Protein AF-A0A7I9VDA4-F1 (afdb_monomer_lite)

Structure (mmCIF, N/CA/C/O backbone):
data_AF-A0A7I9VDA4-F1
#
_entry.id   AF-A0A7I9VDA4-F1
#
loop_
_atom_site.group_PDB
_atom_site.id
_atom_site.type_symbol
_atom_site.label_atom_id
_atom_site.label_alt_id
_atom_site.label_comp_id
_atom_site.label_asym_id
_atom_site.label_entity_id
_atom_site.label_seq_id
_atom_site.pdbx_PDB_ins_code
_atom_site.Cartn_x
_atom_site.Cartn_y
_atom_site.Cartn_z
_atom_site.occupancy
_atom_site.B_iso_or_equiv
_atom_site.auth_seq_id
_atom_site.auth_comp_id
_atom_site.auth_asym_id
_atom_site.auth_atom_id
_atom_site.pdbx_PDB_model_num
ATOM 1 N N . MET A 1 1 ? 12.409 4.048 13.417 1.00 71.88 1 MET A N 1
ATOM 2 C CA . MET A 1 1 ? 11.605 5.288 13.313 1.00 71.88 1 MET A CA 1
ATOM 3 C C . MET A 1 1 ? 10.429 4.992 12.390 1.00 71.88 1 MET A C 1
ATOM 5 O O . MET A 1 1 ? 10.658 4.320 11.397 1.00 71.88 1 MET A O 1
ATOM 9 N N . SER A 1 2 ? 9.196 5.387 12.723 1.00 80.44 2 SER A N 1
ATOM 10 C CA . SER A 1 2 ? 8.006 5.132 11.887 1.00 80.44 2 SER A CA 1
ATOM 11 C C . SER A 1 2 ? 7.468 6.436 11.301 1.00 80.44 2 SER A C 1
ATOM 13 O O . SER A 1 2 ? 7.262 7.390 12.050 1.00 80.44 2 SER A O 1
ATOM 15 N N . ILE A 1 3 ? 7.216 6.460 9.992 1.00 91.69 3 ILE A N 1
ATOM 16 C CA . ILE A 1 3 ? 6.631 7.596 9.265 1.00 91.69 3 ILE A CA 1
ATOM 17 C C . ILE A 1 3 ? 5.186 7.230 8.899 1.00 91.69 3 ILE A C 1
ATOM 19 O O . ILE A 1 3 ? 4.908 6.078 8.568 1.00 91.69 3 ILE A O 1
ATOM 23 N N . GLN A 1 4 ? 4.258 8.185 8.996 1.00 93.56 4 GLN A N 1
ATOM 24 C CA . GLN A 1 4 ? 2.864 7.986 8.595 1.00 93.56 4 GLN A CA 1
ATOM 25 C C . GLN A 1 4 ? 2.622 8.514 7.182 1.00 93.56 4 GLN A C 1
ATOM 27 O O . GLN A 1 4 ? 3.020 9.628 6.853 1.00 93.56 4 GLN A O 1
ATOM 32 N N . VAL A 1 5 ? 1.914 7.720 6.382 1.00 90.12 5 VAL A N 1
ATOM 33 C CA . VAL A 1 5 ? 1.451 8.085 5.041 1.00 90.12 5 VAL A CA 1
ATOM 34 C C . VAL A 1 5 ? -0.074 8.163 5.069 1.00 90.12 5 VAL A C 1
ATOM 36 O O . VAL A 1 5 ? -0.730 7.287 5.633 1.00 90.12 5 VAL A O 1
ATOM 39 N N . ASN A 1 6 ? -0.642 9.221 4.485 1.00 94.31 6 ASN A N 1
ATOM 40 C CA . ASN A 1 6 ? -2.086 9.385 4.329 1.00 94.31 6 ASN A CA 1
ATOM 41 C C . ASN A 1 6 ? -2.454 9.266 2.847 1.00 94.31 6 ASN A C 1
ATOM 43 O O . ASN A 1 6 ? -1.849 9.930 2.009 1.00 94.31 6 ASN A O 1
ATOM 47 N N . ALA A 1 7 ? -3.446 8.434 2.541 1.00 92.38 7 ALA A N 1
ATOM 48 C CA . ALA A 1 7 ? -3.958 8.237 1.193 1.00 92.38 7 ALA A CA 1
ATOM 49 C C . ALA A 1 7 ? -5.489 8.269 1.211 1.00 92.38 7 ALA A C 1
ATOM 51 O O . ALA A 1 7 ? -6.118 7.805 2.166 1.00 92.38 7 ALA A O 1
ATOM 52 N N . ARG A 1 8 ? -6.088 8.812 0.146 1.00 95.81 8 ARG A N 1
ATOM 53 C CA . ARG A 1 8 ? -7.532 8.725 -0.092 1.00 95.81 8 ARG A CA 1
ATOM 54 C C . ARG A 1 8 ? -7.820 7.450 -0.872 1.00 95.81 8 ARG A C 1
ATOM 56 O O . ARG A 1 8 ? -7.131 7.171 -1.846 1.00 95.81 8 ARG A O 1
ATOM 63 N N . LEU A 1 9 ? -8.829 6.711 -0.431 1.00 95.50 9 LEU A N 1
ATOM 64 C CA . LEU A 1 9 ? -9.286 5.473 -1.051 1.00 95.50 9 LEU A CA 1
ATOM 65 C C . LEU A 1 9 ? -10.724 5.665 -1.525 1.00 95.50 9 LEU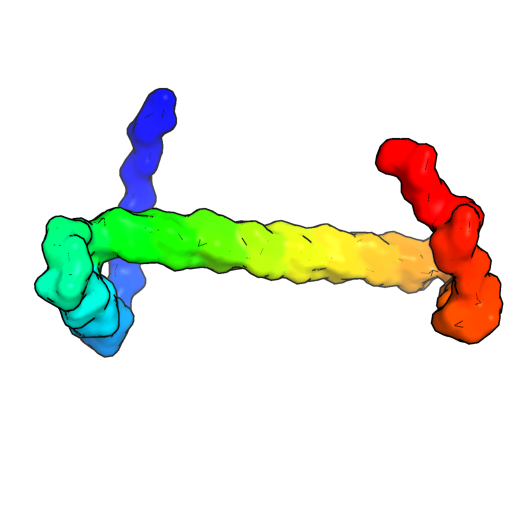 A C 1
ATOM 67 O O . LEU A 1 9 ? -11.462 6.454 -0.930 1.00 95.50 9 LEU A O 1
ATOM 71 N N . ASP A 1 10 ? -11.101 4.951 -2.579 1.00 98.25 10 ASP A N 1
ATOM 72 C CA . ASP A 1 10 ? -12.505 4.793 -2.940 1.00 98.25 10 ASP A CA 1
ATOM 73 C C . ASP A 1 10 ? -13.225 3.849 -1.961 1.00 98.25 10 ASP A C 1
ATOM 75 O O . ASP A 1 10 ? -12.607 3.149 -1.144 1.00 98.25 10 ASP A O 1
ATOM 79 N N . ASP A 1 11 ? -14.556 3.861 -2.031 1.00 98.25 11 ASP A N 1
ATOM 80 C CA . ASP A 1 11 ? -15.405 3.068 -1.142 1.00 98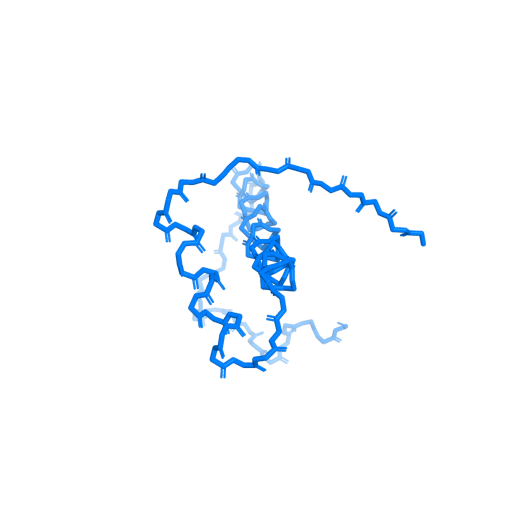.25 11 ASP A CA 1
ATOM 81 C C . ASP A 1 11 ? -15.149 1.564 -1.325 1.00 98.25 11 ASP A C 1
ATOM 83 O O . ASP A 1 11 ? -15.026 0.836 -0.340 1.00 98.25 11 ASP A O 1
ATOM 87 N N . GLU A 1 12 ? -14.963 1.108 -2.570 1.00 98.25 12 GLU A N 1
ATOM 88 C CA . GLU A 1 12 ? -14.703 -0.300 -2.886 1.00 98.25 12 GLU A CA 1
ATOM 89 C C . GLU A 1 12 ? -13.420 -0.808 -2.211 1.00 98.25 12 GLU A C 1
ATOM 91 O O . GLU A 1 12 ? -13.409 -1.866 -1.572 1.00 98.25 12 GLU A O 1
ATOM 96 N N . THR A 1 13 ? -12.327 -0.052 -2.304 1.00 97.38 13 THR A N 1
ATOM 97 C CA . THR A 1 13 ? -11.048 -0.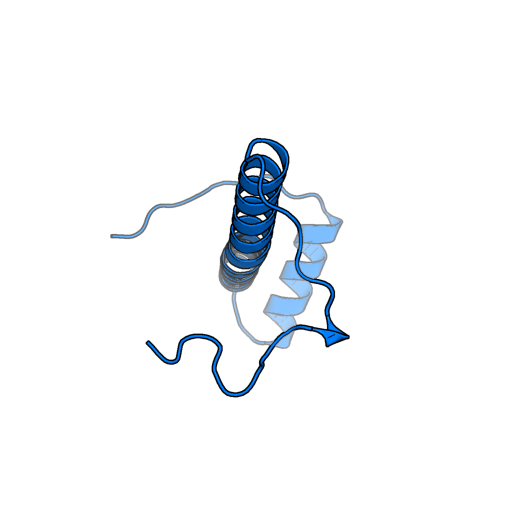420 -1.694 1.00 97.38 13 THR A CA 1
ATOM 98 C C . THR A 1 13 ? -11.152 -0.424 -0.174 1.00 97.38 13 THR A C 1
ATOM 100 O O . THR A 1 13 ? -10.662 -1.354 0.478 1.00 97.38 13 THR A O 1
ATOM 103 N N . ASN A 1 14 ? -11.817 0.576 0.414 1.00 97.50 14 ASN A N 1
ATOM 104 C CA . ASN A 1 14 ? -12.045 0.604 1.857 1.00 97.50 14 ASN A CA 1
ATOM 105 C C . ASN A 1 14 ? -12.869 -0.609 2.324 1.00 97.50 14 ASN A C 1
ATOM 107 O O . ASN A 1 14 ? -12.516 -1.219 3.337 1.00 97.50 14 ASN A O 1
ATOM 111 N N . ASP A 1 15 ? -13.901 -1.001 1.580 1.00 98.31 15 ASP A N 1
ATOM 112 C CA . ASP A 1 15 ? -14.749 -2.149 1.909 1.00 98.31 15 ASP A CA 1
ATOM 113 C C . ASP A 1 15 ? -13.990 -3.477 1.811 1.00 98.31 15 ASP A C 1
ATOM 115 O O . ASP A 1 15 ? -14.103 -4.336 2.693 1.00 98.31 15 ASP A O 1
ATOM 119 N N . ARG A 1 16 ? -13.130 -3.635 0.799 1.00 98.06 16 ARG A N 1
ATOM 120 C CA . ARG A 1 16 ? -12.246 -4.806 0.672 1.00 98.06 16 ARG A CA 1
ATOM 121 C C . ARG A 1 16 ? -11.278 -4.915 1.853 1.00 98.06 16 ARG A C 1
ATOM 123 O O . ARG A 1 16 ? -11.106 -6.006 2.407 1.00 98.06 16 ARG A O 1
ATOM 130 N N . LEU A 1 17 ? -10.679 -3.800 2.280 1.00 97.75 17 LEU A N 1
ATOM 131 C CA . LEU A 1 17 ? -9.808 -3.760 3.461 1.00 97.75 17 LEU A CA 1
ATOM 132 C C . LEU A 1 17 ? -10.580 -4.067 4.750 1.00 97.75 17 LEU A C 1
ATOM 134 O O . LEU A 1 17 ? -10.085 -4.804 5.604 1.00 97.75 17 LEU A O 1
ATOM 138 N N . GLU A 1 18 ? -11.794 -3.536 4.890 1.00 98.25 18 GLU A N 1
ATOM 139 C CA . GLU A 1 18 ? -12.685 -3.790 6.025 1.00 98.25 18 GLU A CA 1
ATOM 140 C C . GLU A 1 18 ? -13.060 -5.277 6.122 1.00 98.25 18 GLU A C 1
ATOM 142 O O . GLU A 1 18 ? -12.992 -5.871 7.200 1.00 98.25 18 GLU A O 1
ATOM 147 N N . MET A 1 19 ? -13.393 -5.916 4.998 1.00 98.19 19 MET A N 1
ATOM 148 C CA . MET A 1 19 ? -13.668 -7.352 4.952 1.00 98.19 19 MET A CA 1
ATOM 149 C C . MET A 1 19 ? -12.461 -8.189 5.384 1.00 98.19 19 MET A C 1
ATOM 151 O O . MET A 1 19 ? -12.619 -9.132 6.162 1.00 98.19 19 MET A O 1
ATOM 155 N N . LEU A 1 20 ? -11.260 -7.863 4.897 1.00 97.81 20 LEU A N 1
ATOM 156 C CA . LEU A 1 20 ? -10.031 -8.558 5.287 1.00 97.81 20 LEU A CA 1
ATOM 157 C C . LEU A 1 20 ? -9.765 -8.411 6.786 1.00 97.81 20 LEU A C 1
ATOM 159 O O . LEU A 1 20 ? -9.547 -9.411 7.467 1.00 97.81 20 LEU A O 1
ATOM 163 N N . ALA A 1 21 ? -9.866 -7.187 7.304 1.00 98.19 21 ALA A N 1
ATOM 164 C CA . ALA A 1 21 ? -9.713 -6.880 8.721 1.00 98.19 21 ALA A CA 1
ATOM 165 C C . ALA A 1 21 ? -10.658 -7.719 9.599 1.00 98.19 21 ALA A C 1
ATOM 167 O O . ALA A 1 21 ? -10.217 -8.393 10.533 1.00 98.19 21 ALA A O 1
ATOM 168 N N . ARG A 1 22 ? -11.952 -7.753 9.251 1.00 98.19 22 ARG A N 1
ATOM 169 C CA . ARG A 1 22 ? -12.969 -8.526 9.983 1.00 98.19 22 ARG A CA 1
ATOM 170 C C . ARG A 1 22 ? -12.710 -10.027 9.956 1.00 98.19 22 ARG A C 1
ATOM 172 O O . ARG A 1 22 ? -12.914 -10.695 10.963 1.00 98.19 22 ARG A O 1
ATOM 179 N N . ARG A 1 23 ? -12.268 -10.564 8.817 1.00 98.19 23 ARG A N 1
ATOM 180 C CA . ARG A 1 23 ? -12.040 -12.008 8.646 1.00 98.19 23 ARG A CA 1
ATOM 181 C C . ARG A 1 23 ? -10.840 -12.525 9.434 1.00 98.19 23 ARG A C 1
ATOM 183 O O . ARG A 1 23 ? -10.829 -13.697 9.792 1.00 98.19 23 ARG A O 1
ATOM 190 N N . THR A 1 24 ? -9.836 -11.688 9.677 1.00 97.56 24 THR A N 1
ATOM 191 C CA . THR A 1 24 ? -8.557 -12.121 10.267 1.00 97.56 24 THR A CA 1
ATOM 192 C C . THR A 1 24 ? -8.275 -11.534 11.645 1.00 97.56 24 THR A C 1
ATOM 194 O O . THR A 1 24 ? -7.288 -11.912 12.277 1.00 97.56 24 THR A O 1
ATOM 197 N N . GLY A 1 25 ? -9.110 -10.603 12.114 1.00 97.94 25 GLY A N 1
ATOM 198 C CA . GLY A 1 25 ? -8.910 -9.897 13.380 1.00 97.94 25 GLY A CA 1
ATOM 199 C C . GLY A 1 25 ? -7.769 -8.875 13.340 1.00 97.94 25 GLY A C 1
ATOM 200 O O . GLY A 1 25 ? -7.243 -8.500 14.387 1.00 97.94 25 GLY A O 1
ATOM 201 N N . ARG A 1 26 ? -7.347 -8.439 12.147 1.00 98.06 26 ARG A N 1
ATOM 202 C CA . ARG A 1 26 ? -6.308 -7.411 11.952 1.00 98.06 26 ARG A CA 1
ATOM 203 C C . ARG A 1 26 ? -6.925 -6.066 11.578 1.00 98.06 26 ARG A C 1
ATOM 205 O O . ARG A 1 26 ? -8.116 -5.970 11.315 1.00 98.06 26 ARG A O 1
ATOM 212 N N . THR A 1 27 ? -6.122 -5.003 11.570 1.00 98.00 27 THR A N 1
ATOM 213 C CA . THR A 1 27 ? -6.589 -3.660 11.195 1.00 98.00 27 THR A CA 1
ATOM 214 C C . THR A 1 27 ? -6.550 -3.454 9.680 1.00 98.00 27 THR A C 1
ATOM 216 O O . THR A 1 27 ? -5.750 -4.066 8.974 1.00 98.00 27 THR A O 1
ATOM 219 N N . LYS A 1 28 ? -7.348 -2.510 9.169 1.00 96.88 28 LYS A N 1
ATOM 220 C CA . LYS A 1 28 ? -7.239 -2.060 7.770 1.00 96.88 28 LYS A CA 1
ATOM 221 C C . LYS A 1 28 ? -5.848 -1.521 7.441 1.00 96.88 28 LYS A C 1
ATOM 223 O O . LYS A 1 28 ? -5.317 -1.806 6.376 1.00 96.88 28 LYS A O 1
ATOM 228 N N . SER A 1 29 ? -5.242 -0.790 8.380 1.00 95.81 29 SER A N 1
ATOM 229 C CA . SER A 1 29 ? -3.894 -0.234 8.231 1.00 95.81 29 SER A CA 1
ATOM 230 C C . SER A 1 29 ? -2.811 -1.305 8.104 1.00 95.81 29 SER A C 1
ATOM 232 O O . SER A 1 29 ? -1.847 -1.086 7.380 1.00 95.81 29 SER A O 1
ATOM 234 N N . PHE A 1 30 ? -2.977 -2.465 8.749 1.00 96.56 30 PHE A N 1
ATOM 235 C CA . PHE A 1 30 ? -2.075 -3.602 8.572 1.00 96.56 30 PHE A CA 1
ATOM 236 C C . PHE A 1 30 ? -2.089 -4.079 7.116 1.00 96.56 30 PHE A C 1
ATOM 238 O O . PHE A 1 30 ? -1.037 -4.194 6.501 1.00 96.56 30 PHE A O 1
ATOM 245 N N . TYR A 1 31 ? -3.276 -4.276 6.538 1.00 96.81 31 TYR A N 1
ATOM 246 C CA . TYR A 1 31 ? -3.391 -4.710 5.147 1.00 96.81 31 TYR A CA 1
ATOM 247 C C . TYR A 1 31 ? -2.966 -3.642 4.149 1.00 96.81 31 TYR A C 1
ATOM 249 O O . TYR A 1 31 ? -2.268 -3.964 3.198 1.00 96.81 31 TYR A O 1
ATOM 257 N N . ALA A 1 32 ? -3.332 -2.379 4.373 1.00 96.12 32 ALA A N 1
ATOM 258 C CA . ALA A 1 32 ? -2.876 -1.284 3.524 1.00 96.12 32 ALA A CA 1
ATOM 259 C C . ALA A 1 32 ? -1.342 -1.221 3.481 1.00 96.12 32 ALA A C 1
ATOM 261 O O . ALA A 1 32 ? -0.770 -1.103 2.404 1.00 96.12 32 ALA A O 1
ATOM 262 N N . LYS A 1 33 ? -0.679 -1.383 4.635 1.00 95.38 33 LYS A N 1
ATOM 263 C CA . LYS A 1 33 ? 0.780 -1.477 4.712 1.00 95.38 33 LYS A CA 1
ATOM 264 C C . LYS A 1 33 ? 1.313 -2.666 3.900 1.00 95.38 33 LYS A C 1
ATOM 266 O O . LYS A 1 33 ? 2.167 -2.458 3.050 1.00 95.38 33 LYS A O 1
ATOM 271 N N . GLU A 1 34 ? 0.793 -3.872 4.129 1.00 95.94 34 GLU A N 1
ATOM 272 C CA . G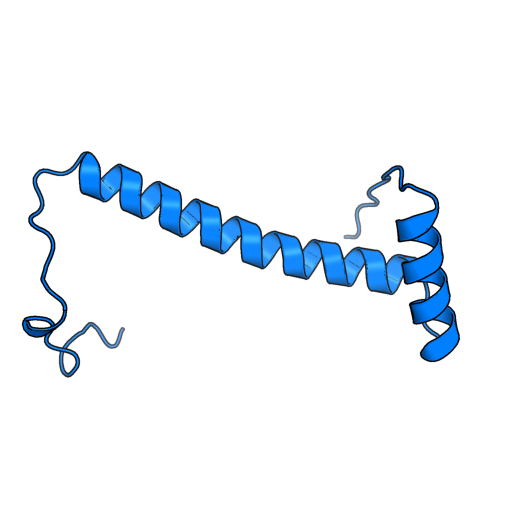LU A 1 34 ? 1.232 -5.081 3.411 1.00 95.94 34 GLU A CA 1
ATOM 273 C C . GLU A 1 34 ? 1.073 -4.947 1.890 1.00 95.94 34 GLU A C 1
ATOM 275 O O . GLU A 1 34 ? 1.940 -5.379 1.137 1.00 95.94 34 GLU A O 1
ATOM 280 N N . PHE A 1 35 ? -0.025 -4.347 1.421 1.00 94.88 35 PHE A N 1
ATOM 281 C CA . PHE A 1 35 ? -0.246 -4.112 -0.006 1.00 94.88 35 PHE A CA 1
ATOM 282 C C . PHE A 1 35 ? 0.720 -3.081 -0.584 1.00 94.88 35 PHE A C 1
ATOM 284 O O . PHE A 1 35 ? 1.184 -3.272 -1.703 1.00 94.88 35 PHE A O 1
ATOM 291 N N . ILE A 1 36 ? 1.040 -2.020 0.163 1.00 94.25 36 ILE A N 1
ATOM 292 C CA . ILE A 1 36 ? 2.042 -1.035 -0.262 1.00 94.25 36 ILE A CA 1
ATOM 293 C C . ILE A 1 36 ? 3.417 -1.698 -0.364 1.00 94.25 36 ILE A C 1
ATOM 295 O O . ILE A 1 36 ? 4.070 -1.541 -1.384 1.00 94.25 36 ILE A O 1
ATOM 299 N N . GLU A 1 37 ? 3.842 -2.467 0.641 1.00 94.38 37 GLU A N 1
ATOM 300 C CA . GLU A 1 37 ? 5.153 -3.138 0.627 1.00 94.38 37 GLU A CA 1
ATOM 301 C C . GLU A 1 37 ? 5.271 -4.132 -0.536 1.00 94.38 37 GLU A C 1
ATOM 303 O O . GLU A 1 37 ? 6.272 -4.138 -1.242 1.00 94.38 37 GLU A O 1
ATOM 308 N N . ARG A 1 38 ? 4.224 -4.923 -0.798 1.00 94.00 38 ARG A N 1
ATOM 309 C CA . ARG A 1 38 ? 4.208 -5.847 -1.945 1.00 94.00 38 ARG A CA 1
ATOM 310 C C . ARG A 1 38 ? 4.204 -5.112 -3.281 1.00 94.00 38 ARG A C 1
ATOM 312 O O . ARG A 1 38 ? 4.967 -5.470 -4.164 1.00 94.00 38 ARG A O 1
ATOM 319 N N . GLY A 1 39 ? 3.374 -4.079 -3.411 1.00 93.31 39 GLY A N 1
ATOM 320 C CA . GLY A 1 39 ? 3.307 -3.283 -4.633 1.00 93.31 39 GLY A CA 1
ATOM 321 C C . GLY A 1 39 ? 4.603 -2.525 -4.914 1.00 93.31 39 GLY A C 1
ATOM 322 O O . GLY A 1 39 ? 4.942 -2.337 -6.074 1.00 93.31 39 GLY A O 1
ATOM 323 N N . LEU A 1 40 ? 5.341 -2.114 -3.877 1.00 92.31 40 LEU A N 1
ATOM 324 C CA . LEU A 1 40 ? 6.668 -1.523 -4.043 1.00 92.31 40 LEU A CA 1
ATOM 325 C C . LEU A 1 40 ? 7.658 -2.533 -4.616 1.00 92.31 40 LEU A C 1
ATOM 327 O O . LEU A 1 40 ? 8.312 -2.187 -5.587 1.00 92.31 40 LEU A O 1
ATOM 331 N N . ASN A 1 41 ? 7.700 -3.768 -4.110 1.00 88.44 41 ASN A N 1
ATOM 332 C CA . ASN A 1 41 ? 8.565 -4.805 -4.685 1.00 88.44 41 ASN A CA 1
ATOM 333 C C . ASN A 1 41 ? 8.243 -5.041 -6.171 1.00 88.4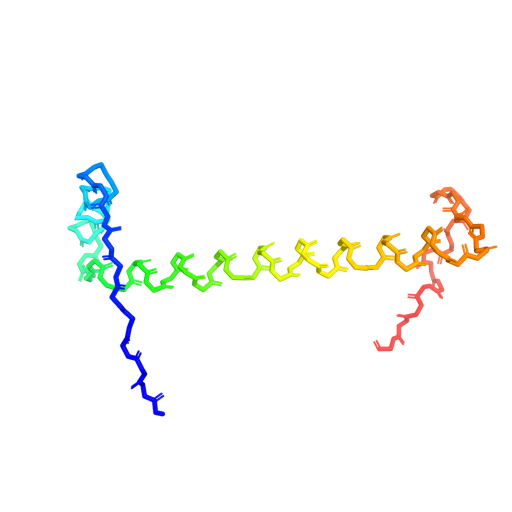4 41 ASN A C 1
ATOM 335 O O . ASN A 1 41 ? 9.139 -5.020 -7.007 1.00 88.44 41 ASN A O 1
ATOM 339 N N . ASP A 1 42 ? 6.957 -5.180 -6.514 1.00 89.38 42 ASP A N 1
ATOM 340 C CA . ASP A 1 42 ? 6.531 -5.397 -7.903 1.00 89.38 42 ASP A CA 1
ATOM 341 C C . ASP A 1 42 ? 6.908 -4.209 -8.817 1.00 89.38 42 ASP A C 1
ATOM 343 O O . ASP A 1 42 ? 7.264 -4.390 -9.983 1.00 89.38 42 ASP A O 1
ATOM 347 N N . LEU A 1 43 ? 6.816 -2.976 -8.302 1.00 90.31 43 LEU A N 1
ATOM 348 C CA . LEU A 1 43 ? 7.206 -1.769 -9.034 1.00 90.31 43 LEU A CA 1
ATOM 349 C C . LEU A 1 43 ? 8.723 -1.649 -9.170 1.00 90.31 43 LEU A C 1
ATOM 351 O O . LEU A 1 43 ? 9.196 -1.277 -10.239 1.00 90.31 43 LEU A O 1
ATOM 355 N N . GLU A 1 44 ? 9.475 -1.943 -8.114 1.00 87.56 44 GLU A N 1
ATOM 356 C CA . GLU A 1 44 ? 10.937 -1.937 -8.123 1.00 87.56 44 GLU A CA 1
ATOM 357 C C . GLU A 1 44 ? 11.462 -2.943 -9.151 1.00 87.56 44 GLU A C 1
ATOM 359 O O . GLU A 1 44 ? 12.248 -2.553 -10.010 1.00 87.56 44 GLU A O 1
ATOM 364 N N . ASP A 1 45 ? 10.937 -4.171 -9.170 1.00 83.06 45 ASP A N 1
ATOM 365 C CA . ASP A 1 45 ? 11.274 -5.181 -10.181 1.00 83.06 45 ASP A CA 1
ATOM 366 C C . ASP A 1 45 ? 10.942 -4.702 -11.604 1.00 83.06 45 ASP A C 1
ATOM 368 O O . ASP A 1 45 ? 11.730 -4.877 -12.537 1.00 83.06 45 ASP A O 1
ATOM 372 N N . HIS A 1 46 ? 9.787 -4.052 -11.784 1.00 84.62 46 HIS A N 1
ATOM 373 C CA . HIS A 1 46 ? 9.395 -3.500 -13.079 1.00 84.62 46 HIS A CA 1
ATOM 374 C C . HIS A 1 46 ? 10.346 -2.396 -13.557 1.00 84.62 46 HIS A C 1
ATOM 376 O O . HIS A 1 46 ? 10.743 -2.392 -14.724 1.00 84.62 46 HIS A O 1
ATOM 382 N N . PHE A 1 47 ? 10.705 -1.457 -12.680 1.00 82.00 47 PHE A N 1
ATOM 383 C CA . PHE A 1 47 ? 11.609 -0.365 -13.033 1.00 82.00 47 PHE A CA 1
ATOM 384 C C . PHE A 1 47 ? 13.040 -0.856 -13.243 1.00 82.00 47 PHE A C 1
ATOM 386 O O . PHE A 1 47 ? 13.660 -0.433 -14.210 1.00 82.00 47 PHE A O 1
ATOM 393 N N . LEU A 1 48 ? 13.526 -1.803 -12.436 1.00 83.62 48 LEU A N 1
ATOM 394 C CA . LEU A 1 48 ? 14.829 -2.439 -12.645 1.00 83.62 48 LEU A CA 1
ATOM 395 C C . LEU A 1 48 ? 14.903 -3.132 -14.009 1.00 83.62 48 LEU A C 1
ATOM 397 O O . LEU A 1 48 ? 15.873 -2.945 -14.739 1.00 83.62 48 LEU A O 1
ATOM 401 N N . LEU A 1 49 ? 13.864 -3.883 -14.389 1.00 82.19 49 LEU A N 1
ATOM 402 C CA . LEU A 1 49 ? 13.802 -4.514 -15.708 1.00 82.19 49 LEU A CA 1
ATOM 403 C C . LEU A 1 49 ? 13.753 -3.476 -16.831 1.00 82.19 49 LEU A C 1
ATOM 405 O O . LEU A 1 49 ? 14.426 -3.634 -17.846 1.00 82.19 49 LEU A O 1
ATOM 409 N N . LYS A 1 50 ? 12.938 -2.430 -16.667 1.00 82.50 50 LYS A N 1
ATOM 410 C CA . LYS A 1 50 ? 12.816 -1.364 -17.661 1.00 82.50 50 LYS A CA 1
ATOM 411 C C . LYS A 1 50 ? 14.154 -0.652 -17.862 1.00 82.50 50 LYS A C 1
ATOM 413 O O . LYS A 1 50 ? 14.550 -0.449 -19.003 1.00 82.50 50 LYS A O 1
ATOM 418 N N . ASP A 1 51 ? 14.836 -0.293 -16.782 1.00 82.75 51 ASP A N 1
ATOM 419 C CA . ASP A 1 51 ? 16.110 0.418 -16.845 1.00 82.75 51 ASP A CA 1
ATOM 420 C C . ASP A 1 51 ? 17.205 -0.472 -17.454 1.00 82.75 51 ASP A C 1
ATOM 422 O O . ASP A 1 51 ? 17.938 -0.012 -18.326 1.00 82.75 51 ASP A O 1
ATOM 426 N N . ALA A 1 52 ? 17.251 -1.763 -17.100 1.00 82.00 52 ALA A N 1
ATOM 427 C CA . ALA A 1 52 ? 18.158 -2.731 -17.722 1.00 82.00 52 ALA A CA 1
ATOM 428 C C . ALA A 1 52 ? 17.891 -2.911 -19.228 1.00 82.00 52 ALA A C 1
ATOM 430 O O . ALA A 1 52 ? 18.818 -3.052 -20.023 1.00 82.00 52 ALA A O 1
ATOM 431 N N . LEU A 1 53 ? 16.620 -2.891 -19.638 1.00 83.50 53 LEU A N 1
ATOM 432 C CA . LEU A 1 53 ? 16.233 -2.993 -21.042 1.00 83.50 53 LEU A CA 1
ATOM 433 C C . LEU A 1 53 ? 16.577 -1.717 -21.826 1.00 83.50 53 LEU A C 1
ATOM 435 O O . LEU A 1 53 ? 17.048 -1.802 -22.958 1.00 83.50 53 LEU A O 1
ATOM 439 N N . ASP A 1 54 ? 16.359 -0.544 -21.228 1.00 84.19 54 ASP A N 1
ATOM 440 C CA . ASP A 1 54 ? 16.750 0.742 -21.810 1.00 84.19 54 ASP A CA 1
ATOM 441 C C . ASP A 1 54 ? 18.279 0.836 -21.964 1.00 84.19 54 ASP A C 1
ATOM 443 O O . ASP A 1 54 ? 18.763 1.327 -22.988 1.00 84.19 54 ASP A O 1
ATOM 447 N N . GLU A 1 55 ? 19.045 0.331 -20.990 1.00 84.81 55 GLU A N 1
ATOM 448 C CA . GLU A 1 55 ? 20.505 0.214 -21.073 1.00 84.81 55 GLU A CA 1
ATOM 449 C C . GLU A 1 55 ? 20.921 -0.713 -22.218 1.00 84.81 55 GLU A C 1
ATOM 451 O O . GLU A 1 55 ? 21.697 -0.294 -23.073 1.00 84.81 55 GLU A O 1
ATOM 456 N N . PHE A 1 56 ? 20.341 -1.912 -22.299 1.00 84.50 56 PHE A N 1
ATOM 457 C CA . PHE A 1 56 ? 20.621 -2.880 -23.362 1.00 84.50 56 PHE A CA 1
ATOM 458 C C . PHE A 1 56 ? 20.309 -2.341 -24.767 1.00 84.50 56 PHE A C 1
ATOM 460 O O . PHE A 1 56 ? 21.075 -2.552 -25.696 1.00 84.50 56 PHE A O 1
ATOM 467 N N . TYR A 1 57 ? 19.205 -1.608 -24.952 1.00 81.12 57 TYR A N 1
ATOM 468 C CA . TYR A 1 57 ? 18.901 -0.995 -26.254 1.00 81.12 57 TYR A CA 1
ATOM 469 C C . TYR A 1 57 ? 19.789 0.203 -26.593 1.00 81.12 57 TYR A C 1
ATOM 471 O O . TYR A 1 57 ? 19.863 0.602 -27.758 1.00 81.12 57 TYR A O 1
ATOM 479 N N . THR A 1 58 ? 20.405 0.818 -25.584 1.00 86.06 58 THR A N 1
ATOM 480 C CA . THR A 1 58 ? 21.350 1.922 -25.776 1.00 86.06 58 THR A CA 1
ATOM 481 C C . THR A 1 58 ? 22.779 1.406 -25.964 1.00 86.06 58 THR A C 1
ATOM 483 O O . THR A 1 58 ? 23.598 2.106 -26.565 1.00 86.06 58 THR A O 1
ATOM 486 N N . SER A 1 59 ? 23.089 0.201 -25.479 1.00 77.56 59 SER A N 1
ATOM 487 C CA . SER A 1 59 ? 24.340 -0.485 -25.774 1.00 77.56 59 SER A CA 1
ATOM 488 C C . SER A 1 59 ? 24.308 -1.100 -27.181 1.00 77.56 59 SER A C 1
ATOM 490 O O . SER A 1 59 ? 23.253 -1.339 -27.762 1.00 77.56 59 SER A O 1
ATOM 492 N N . ASP A 1 60 ? 25.485 -1.312 -27.770 1.00 78.19 60 ASP A N 1
ATOM 493 C CA . ASP A 1 60 ? 25.644 -2.024 -29.053 1.00 78.19 60 ASP A CA 1
ATOM 494 C C . ASP A 1 60 ? 25.738 -3.548 -28.816 1.00 78.19 60 ASP A C 1
ATOM 496 O O . ASP A 1 60 ? 26.352 -4.273 -29.597 1.00 78.19 60 ASP A O 1
ATOM 500 N N . ASP A 1 61 ? 25.205 -4.033 -27.685 1.00 79.62 61 ASP A N 1
ATOM 501 C CA . ASP A 1 61 ? 25.303 -5.437 -27.293 1.00 79.62 61 ASP A CA 1
ATOM 502 C C . ASP A 1 61 ? 24.310 -6.298 -28.079 1.00 79.62 61 ASP A C 1
ATOM 504 O O . ASP A 1 61 ? 23.116 -6.005 -28.184 1.00 79.62 61 ASP A O 1
ATOM 508 N N . GLU A 1 62 ? 24.789 -7.430 -28.594 1.00 76.19 62 GLU A N 1
ATOM 509 C CA . GLU A 1 62 ? 23.920 -8.429 -29.208 1.00 76.19 62 GLU A CA 1
ATOM 510 C C . GLU A 1 62 ? 23.231 -9.277 -28.132 1.00 76.19 62 GLU A C 1
ATOM 512 O O . GLU A 1 62 ? 23.858 -9.850 -27.238 1.00 76.19 62 GLU A O 1
ATOM 517 N N . GLY A 1 63 ? 21.907 -9.399 -28.240 1.00 77.94 63 GLY A N 1
ATOM 518 C CA . GLY A 1 63 ? 21.128 -10.257 -27.354 1.00 77.94 63 GLY A CA 1
ATOM 519 C C . GLY A 1 63 ? 21.499 -11.725 -27.552 1.00 77.94 63 GLY A C 1
ATOM 520 O O . GLY A 1 63 ? 21.561 -12.212 -28.680 1.00 77.94 63 GLY A O 1
ATOM 521 N N . THR A 1 64 ? 21.705 -12.457 -26.457 1.00 80.56 64 THR A N 1
ATOM 522 C CA . THR A 1 64 ? 21.958 -13.901 -26.526 1.00 80.56 64 THR A CA 1
ATOM 523 C C . THR A 1 64 ? 20.626 -14.652 -26.657 1.00 80.56 64 THR A C 1
ATOM 525 O O . THR A 1 64 ? 19.759 -14.503 -25.791 1.00 80.56 64 THR A O 1
ATOM 528 N N . PRO A 1 65 ? 20.411 -15.457 -27.713 1.00 81.38 65 PRO A N 1
ATOM 529 C CA . PRO A 1 65 ? 19.208 -16.272 -27.830 1.00 81.38 65 PRO A CA 1
ATOM 530 C C . PRO A 1 65 ? 19.186 -17.365 -26.750 1.00 81.38 65 PRO A C 1
ATOM 532 O O . PRO A 1 65 ? 20.221 -17.912 -26.380 1.00 81.38 65 PRO A O 1
ATOM 535 N N . HIS A 1 66 ? 17.995 -17.681 -26.233 1.00 78.88 66 HIS A N 1
ATOM 536 C CA . HIS A 1 66 ? 17.800 -18.549 -25.060 1.00 78.88 66 HIS A CA 1
ATOM 537 C C . HIS A 1 66 ? 18.457 -19.939 -25.178 1.00 78.88 66 HIS A C 1
ATOM 539 O O . HIS A 1 66 ? 18.870 -20.520 -24.179 1.00 78.88 66 HIS A O 1
ATOM 545 N N . ASP A 1 67 ? 18.531 -20.500 -26.383 1.00 85.44 67 ASP A N 1
ATOM 546 C CA . ASP A 1 67 ? 19.141 -21.804 -26.667 1.00 85.44 67 ASP A CA 1
ATOM 547 C C . ASP A 1 67 ? 20.677 -21.776 -26.710 1.00 85.44 67 ASP A C 1
ATOM 549 O O . ASP A 1 67 ? 21.305 -22.827 -26.592 1.00 85.44 67 ASP A O 1
ATOM 553 N N . ALA A 1 68 ? 21.273 -20.590 -26.835 1.00 83.06 68 ALA A N 1
ATOM 554 C CA . ALA A 1 68 ? 22.712 -20.365 -26.741 1.00 83.06 68 ALA A CA 1
ATOM 555 C C . ALA A 1 68 ? 23.168 -19.982 -25.321 1.00 83.06 68 ALA A C 1
ATOM 557 O O . ALA A 1 68 ? 24.362 -19.788 -25.097 1.00 83.06 68 ALA A O 1
ATOM 558 N N . VAL A 1 69 ? 22.237 -19.864 -24.366 1.00 83.81 69 VAL A N 1
ATOM 559 C CA . VAL A 1 69 ? 22.549 -19.540 -22.972 1.00 83.81 69 VAL A CA 1
ATOM 560 C C . VAL A 1 69 ? 23.153 -20.760 -22.271 1.00 83.81 69 VAL A C 1
ATOM 562 O O . VAL A 1 69 ? 22.506 -21.800 -22.136 1.00 83.81 69 VAL A O 1
ATOM 565 N N . ASP A 1 70 ? 24.389 -20.617 -21.792 1.00 85.12 70 ASP A N 1
ATOM 566 C CA . ASP A 1 70 ? 25.061 -21.609 -20.947 1.00 85.12 70 ASP A CA 1
ATOM 567 C C . ASP A 1 70 ? 24.597 -21.461 -19.489 1.00 85.12 70 ASP A C 1
ATOM 569 O O . ASP A 1 70 ? 25.176 -20.723 -18.688 1.00 85.12 70 ASP A O 1
ATOM 573 N N . TRP A 1 71 ? 23.501 -22.146 -19.159 1.00 81.75 71 TRP A N 1
ATOM 574 C CA . TRP A 1 71 ? 22.896 -22.121 -17.823 1.00 81.75 71 TRP A CA 1
ATOM 575 C C . TRP A 1 71 ? 23.797 -22.703 -16.731 1.00 81.75 71 TRP A C 1
ATOM 577 O O . TRP A 1 71 ? 23.666 -22.304 -15.577 1.00 81.75 71 TRP A O 1
ATOM 587 N N . ASP A 1 72 ? 24.719 -23.602 -17.081 1.00 83.06 72 ASP A N 1
ATOM 588 C CA . ASP A 1 72 ? 25.610 -24.255 -16.117 1.00 83.06 72 ASP A CA 1
ATOM 589 C C . ASP A 1 72 ? 26.765 -23.334 -15.676 1.00 83.06 72 ASP A C 1
ATOM 591 O O . ASP A 1 72 ? 27.443 -23.615 -14.686 1.00 83.06 72 ASP A O 1
ATOM 595 N N . ASN A 1 73 ? 26.979 -22.223 -16.390 1.00 78.75 73 ASN A N 1
ATOM 596 C CA . ASN A 1 73 ? 28.100 -21.300 -16.189 1.00 78.75 73 ASN A CA 1
ATOM 597 C C . ASN A 1 73 ? 27.662 -19.832 -16.012 1.00 78.75 73 ASN A C 1
ATOM 599 O O . ASN A 1 73 ? 28.488 -18.916 -16.013 1.00 78.75 73 ASN A O 1
ATOM 603 N N . LEU A 1 74 ? 26.358 -19.596 -15.844 1.00 70.69 74 LEU A N 1
ATOM 604 C CA . LEU A 1 74 ? 25.778 -18.290 -15.541 1.00 70.69 74 LEU A CA 1
ATOM 605 C C . LEU A 1 74 ? 26.047 -17.925 -14.072 1.00 70.69 74 LEU A C 1
ATOM 607 O O . LEU A 1 74 ? 25.245 -18.221 -13.195 1.00 70.69 74 LEU A O 1
ATOM 611 N N . GLY A 1 75 ? 27.212 -17.316 -13.825 1.00 57.66 75 GLY A N 1
ATOM 612 C CA . GLY A 1 75 ? 27.559 -16.543 -12.625 1.00 57.66 75 GLY A CA 1
ATOM 613 C C . GLY A 1 75 ? 26.933 -17.010 -11.306 1.00 57.66 75 GLY A C 1
ATOM 614 O O . GLY A 1 75 ? 25.964 -16.421 -10.839 1.00 57.66 75 GLY A O 1
ATOM 615 N N . HIS A 1 76 ? 27.518 -18.028 -10.673 1.00 53.25 76 HIS A N 1
ATOM 616 C CA . HIS A 1 76 ? 27.343 -18.250 -9.237 1.00 53.25 76 HIS A CA 1
ATOM 617 C C . HIS A 1 76 ? 28.270 -17.291 -8.472 1.00 53.25 76 HIS A C 1
ATOM 619 O O . HIS A 1 76 ? 29.395 -17.672 -8.153 1.00 53.25 76 HIS A O 1
ATOM 625 N N . ASP A 1 77 ? 27.810 -16.072 -8.199 1.00 51.31 77 ASP A N 1
ATOM 626 C CA . ASP A 1 77 ? 28.418 -15.153 -7.222 1.00 51.31 77 ASP A CA 1
ATOM 627 C C . ASP A 1 77 ? 27.340 -14.644 -6.248 1.00 51.31 77 ASP A C 1
ATOM 629 O O . ASP A 1 77 ? 26.215 -14.345 -6.716 1.00 51.31 77 ASP A O 1
#

InterPro domains:
  IPR008876 Relaxosome protein TraY [PF05509] (5-33)
  IPR010985 Ribbon-helix-helix [SSF47598] (5-44)

Sequence (77 aa):
MSIQVNARLDDETNDRLEMLARRTGRTKSFYAKEFIERGLNDLEDHFLLKDALDEFYTSDDEGTPHDAVDWDNLGHD

pLDDT: mean 87.96, std 10.22, range [51.31, 98.31]

Secondary structure (DSSP, 8-state):
----------HHHHHHHHHHHHHHT--HHHHHHHHHHHHHHHHHHHHHHHHHHHHHHHS-PPPPPGGG--TTSS---

Foldseek 3Di:
DDDDDDDDDDPVLVVVLVVVCVVPVHHSVVVVVVVVVVVVVVVVVVVVVVVVVVVVVVDPDDDDPPVNDPPVPPDPD

Organism: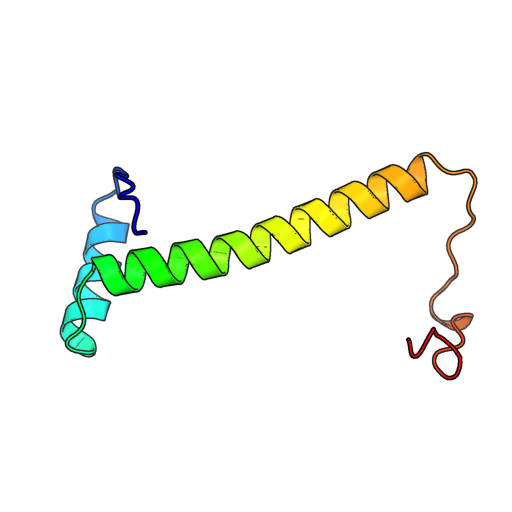 NCBI:txid589161

Radius of gyration: 20.68 Å; chains: 1; bounding box: 44×34×43 Å